Protein AF-A0A2I1HXG8-F1 (afdb_monomer_lite)

pLDDT: mean 76.72, std 15.25, range [38.34, 95.94]

Secondary structure (DSSP, 8-state):
---GGGG----S---B-TTT-PBPSSSS--TTTHHHHHHHS---S-HHHHHHHHHHHHHHHHHHHH-SS----------GGG--S------

Organism: NCBI:txid588596

Foldseek 3Di:
DDDPVVPPPPDPPPQADPPPRHGDPPDNDDLPPNLVCLLVVDDPVDPVVSVVVSVVQVVQSVVCVPDPDPDPDGDGDDDPVPDPPDDDDDD

Structure (mmCIF, N/CA/C/O backbone):
data_AF-A0A2I1HXG8-F1
#
_entry.id   AF-A0A2I1HXG8-F1
#
loop_
_atom_site.group_PDB
_atom_site.id
_atom_site.type_symbol
_atom_site.label_atom_id
_atom_site.label_alt_id
_atom_site.label_comp_id
_atom_site.label_asym_id
_atom_site.label_entity_id
_atom_site.label_seq_id
_atom_site.pdbx_PDB_ins_code
_atom_site.Cartn_x
_atom_site.Cartn_y
_atom_site.Cartn_z
_atom_site.occupancy
_atom_site.B_iso_or_equiv
_atom_site.auth_seq_id
_atom_site.auth_comp_id
_atom_site.auth_asym_id
_atom_site.auth_atom_id
_atom_site.pdbx_PDB_model_num
ATOM 1 N N . MET A 1 1 ? -23.258 -23.118 -8.031 1.00 40.84 1 MET A N 1
ATOM 2 C CA . MET A 1 1 ? -23.320 -21.675 -8.335 1.00 40.84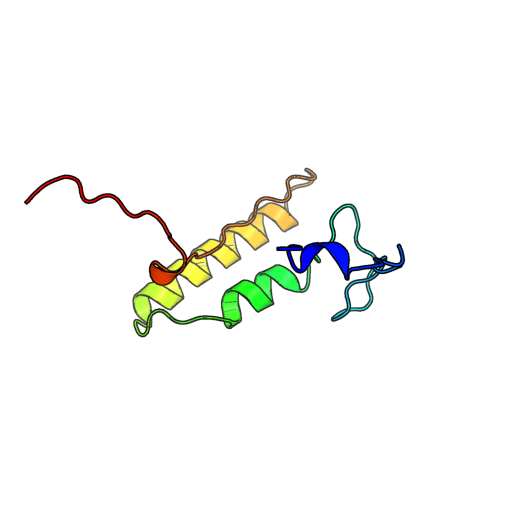 1 MET A CA 1
ATOM 3 C C . MET A 1 1 ? -21.946 -21.306 -8.855 1.00 40.84 1 MET A C 1
ATOM 5 O O . MET A 1 1 ? -20.999 -21.294 -8.084 1.00 40.84 1 MET A O 1
ATOM 9 N N . GLU A 1 2 ? -21.812 -21.215 -10.176 1.00 38.34 2 GLU A N 1
ATOM 10 C CA . GLU A 1 2 ? -20.520 -21.020 -10.832 1.00 38.34 2 GLU A CA 1
ATOM 11 C C . GLU A 1 2 ? -19.939 -19.675 -10.402 1.00 38.34 2 GLU A C 1
ATOM 13 O O . GLU A 1 2 ? -20.518 -18.613 -10.642 1.00 38.34 2 GLU A O 1
ATOM 18 N N . THR A 1 3 ? -18.818 -19.730 -9.690 1.00 43.09 3 THR A N 1
ATOM 19 C CA . THR A 1 3 ? -18.034 -18.556 -9.339 1.00 43.09 3 THR A CA 1
ATOM 20 C C . THR A 1 3 ? -17.671 -17.832 -10.631 1.00 43.09 3 THR A C 1
ATOM 22 O O . THR A 1 3 ? -17.241 -18.448 -11.605 1.00 43.09 3 THR A O 1
ATOM 25 N N . LYS A 1 4 ? -17.815 -16.499 -10.638 1.00 50.41 4 LYS A N 1
ATOM 26 C CA . LYS A 1 4 ? -17.456 -15.580 -11.743 1.00 50.41 4 LYS A CA 1
ATOM 27 C C . LYS A 1 4 ? -16.032 -15.772 -12.307 1.00 50.41 4 LYS A C 1
ATOM 29 O O . LYS A 1 4 ? -15.694 -15.159 -13.314 1.00 50.41 4 LYS A O 1
ATOM 34 N N . LEU A 1 5 ? -15.234 -16.639 -11.688 1.00 48.38 5 LEU A N 1
ATOM 35 C CA . LEU A 1 5 ? -13.945 -17.133 -12.144 1.00 48.38 5 LEU A CA 1
ATOM 36 C C . LEU A 1 5 ? -14.018 -17.860 -13.505 1.00 48.38 5 LEU A C 1
ATOM 38 O O . LEU A 1 5 ? -13.059 -17.796 -14.265 1.00 48.38 5 LEU A O 1
ATOM 42 N N . SER A 1 6 ? -15.153 -18.473 -13.875 1.00 44.31 6 SER A N 1
ATOM 43 C CA . SER A 1 6 ? -15.292 -19.231 -15.137 1.00 44.31 6 SER A CA 1
ATOM 44 C C . SER A 1 6 ? -15.471 -18.380 -16.407 1.00 44.31 6 SER A C 1
ATOM 46 O O . SER A 1 6 ? -15.498 -18.927 -17.509 1.00 44.31 6 SER A O 1
ATOM 48 N N . LYS A 1 7 ? -15.575 -17.045 -16.302 1.00 46.44 7 LYS A N 1
ATOM 49 C CA . LYS A 1 7 ? -15.767 -16.156 -17.471 1.00 46.44 7 LYS A CA 1
ATOM 50 C C . LYS A 1 7 ? -14.507 -15.475 -17.986 1.00 46.44 7 LYS A C 1
ATOM 52 O O . LYS A 1 7 ? -14.555 -14.839 -19.037 1.00 46.44 7 LYS A O 1
ATOM 57 N N . LEU A 1 8 ? -13.377 -15.626 -17.310 1.00 46.31 8 LEU A N 1
ATOM 58 C CA . LEU A 1 8 ? -12.119 -15.125 -17.834 1.00 46.31 8 LEU A CA 1
ATOM 59 C C . LEU A 1 8 ? -11.521 -16.189 -18.760 1.00 46.31 8 LEU A C 1
ATOM 61 O O . LEU A 1 8 ? -10.670 -16.983 -18.378 1.00 46.31 8 LEU A O 1
ATOM 65 N N . LYS A 1 9 ? -11.973 -16.190 -20.019 1.00 43.97 9 LYS A N 1
ATOM 66 C CA . LYS A 1 9 ? -11.145 -16.650 -21.140 1.00 43.97 9 LYS A CA 1
ATOM 67 C C . LYS A 1 9 ? -9.962 -15.679 -21.229 1.00 43.97 9 LYS A C 1
ATOM 69 O O . LYS A 1 9 ? -10.010 -14.726 -22.001 1.00 43.97 9 LYS A O 1
ATOM 74 N N . ILE A 1 10 ? -8.969 -15.843 -20.354 1.00 49.50 10 ILE A N 1
ATOM 75 C CA . ILE A 1 10 ? -7.773 -14.999 -20.320 1.00 49.50 10 ILE A CA 1
ATOM 76 C C . ILE A 1 10 ? -6.972 -15.355 -21.565 1.00 49.50 10 ILE A C 1
ATOM 78 O O . ILE A 1 10 ? -6.277 -16.361 -21.611 1.00 49.50 10 ILE A O 1
ATOM 82 N N . SER A 1 11 ? -7.123 -14.555 -22.614 1.00 46.00 11 SER A N 1
ATOM 83 C CA . SER A 1 11 ? -6.141 -14.519 -23.686 1.00 46.00 11 SER A CA 1
ATOM 84 C C . SER A 1 11 ? -4.801 -14.093 -23.078 1.00 46.00 11 SER A C 1
ATOM 86 O O . SER A 1 11 ? -4.713 -12.996 -22.523 1.00 46.00 11 SER A O 1
ATOM 88 N N . ASP A 1 12 ? -3.791 -14.953 -23.189 1.00 53.50 12 ASP A N 1
ATOM 89 C CA . ASP A 1 12 ? -2.399 -14.827 -22.719 1.00 53.50 12 ASP A CA 1
ATOM 90 C C . ASP A 1 12 ? -1.609 -13.634 -23.316 1.00 53.50 12 ASP A C 1
ATOM 92 O O . ASP A 1 12 ? -0.508 -13.793 -23.841 1.00 53.50 12 ASP A O 1
ATOM 96 N N . ASN A 1 13 ? -2.142 -12.408 -23.281 1.00 56.09 13 ASN A N 1
ATOM 97 C CA . ASN A 1 13 ? -1.539 -11.263 -23.977 1.00 56.09 13 ASN A CA 1
ATOM 98 C C . ASN A 1 13 ? -1.370 -9.980 -23.156 1.00 56.09 13 ASN A C 1
ATOM 100 O O . ASN A 1 13 ? -0.950 -8.968 -23.718 1.00 56.09 13 ASN A O 1
ATOM 104 N N . HIS A 1 14 ? -1.560 -9.991 -21.836 1.00 63.34 14 HIS A N 1
ATOM 105 C CA . HIS A 1 14 ? -1.122 -8.858 -21.008 1.00 63.34 14 HIS A CA 1
ATOM 106 C C . HIS A 1 14 ? 0.389 -8.931 -20.754 1.00 63.34 14 HIS A C 1
ATOM 108 O O . HIS A 1 14 ? 0.837 -9.036 -19.621 1.00 63.34 14 HIS A O 1
ATOM 114 N N . LYS A 1 15 ? 1.184 -8.907 -21.834 1.00 74.00 15 LYS A N 1
ATOM 115 C CA . LYS A 1 15 ? 2.652 -8.830 -21.780 1.00 74.00 15 LYS A CA 1
ATOM 116 C C . LYS A 1 15 ? 3.129 -7.451 -21.347 1.00 74.00 15 LYS A C 1
ATOM 118 O O . LYS A 1 15 ? 4.227 -7.352 -20.821 1.00 74.00 15 LYS A O 1
ATOM 123 N N . ASN A 1 16 ? 2.299 -6.423 -21.533 1.00 84.50 16 ASN A N 1
ATOM 124 C CA . ASN A 1 16 ? 2.617 -5.039 -21.215 1.00 84.50 16 ASN A CA 1
ATOM 125 C C . ASN A 1 16 ? 1.656 -4.472 -20.168 1.00 84.50 16 ASN A C 1
ATOM 127 O O . ASN A 1 16 ? 0.460 -4.774 -20.173 1.00 84.50 16 ASN A O 1
ATOM 131 N N . CYS A 1 17 ? 2.175 -3.589 -19.320 1.00 85.38 17 CYS A N 1
ATOM 132 C CA . CYS A 1 17 ? 1.377 -2.775 -18.415 1.00 85.38 17 CYS A CA 1
ATOM 133 C C . CYS A 1 17 ? 0.424 -1.875 -19.211 1.00 85.38 17 CYS A C 1
ATOM 135 O O . CYS A 1 17 ? 0.858 -1.143 -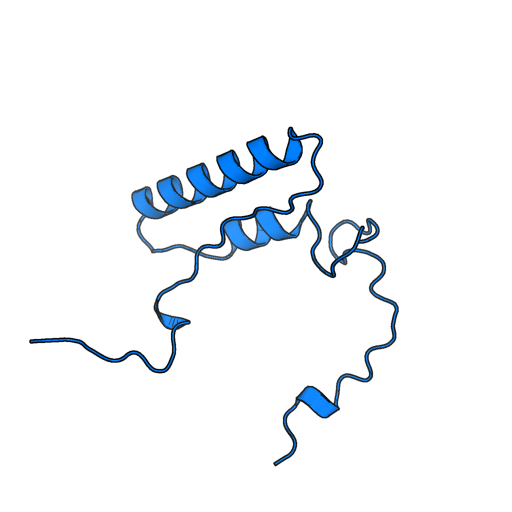20.097 1.00 85.38 17 CYS A O 1
ATOM 137 N N . SER A 1 18 ? -0.862 -1.857 -18.858 1.00 85.88 18 SER A N 1
ATOM 138 C CA . SER A 1 18 ? -1.861 -1.008 -19.523 1.00 85.88 18 SER A CA 1
ATOM 139 C C . SER A 1 18 ? -1.627 0.495 -19.340 1.00 85.88 18 SER A C 1
ATOM 141 O O . SER A 1 18 ? -2.195 1.284 -20.086 1.00 85.88 18 SER A O 1
ATOM 143 N N . TYR A 1 19 ? -0.816 0.895 -18.356 1.00 84.69 19 TYR A N 1
ATOM 144 C CA . TYR A 1 19 ? -0.583 2.300 -18.012 1.00 84.69 19 TYR A CA 1
ATOM 145 C C . TYR A 1 19 ? 0.659 2.881 -18.690 1.00 84.69 19 TYR A C 1
ATOM 147 O O . TYR A 1 19 ? 0.587 3.965 -19.259 1.00 84.69 19 TYR A O 1
ATOM 155 N N . CYS A 1 20 ? 1.791 2.171 -18.663 1.00 88.62 20 CYS A N 1
ATOM 156 C CA . CYS A 1 20 ? 3.042 2.649 -19.269 1.00 88.62 20 CYS A CA 1
ATOM 157 C C . CYS A 1 20 ? 3.444 1.902 -20.546 1.00 88.62 20 CYS A C 1
ATOM 159 O O . CYS A 1 20 ? 4.460 2.240 -21.151 1.00 88.62 20 CYS A O 1
ATOM 161 N N . ASN A 1 21 ? 2.686 0.875 -20.945 1.00 86.19 21 ASN A N 1
ATOM 162 C CA . ASN A 1 21 ? 2.949 0.017 -22.103 1.00 86.19 21 ASN A CA 1
ATOM 163 C C . ASN A 1 21 ? 4.327 -0.681 -22.094 1.00 86.19 21 ASN A C 1
ATOM 165 O O . ASN A 1 21 ? 4.767 -1.206 -23.116 1.00 86.19 21 ASN A O 1
ATOM 169 N N . LYS A 1 22 ? 5.014 -0.714 -20.945 1.00 85.00 22 LYS A N 1
ATOM 170 C CA . LYS A 1 22 ? 6.263 -1.466 -20.761 1.00 85.00 22 LYS A CA 1
ATOM 171 C C . LYS A 1 22 ? 5.962 -2.939 -20.491 1.00 85.00 22 LYS A C 1
ATOM 173 O O . LYS A 1 22 ? 4.958 -3.223 -19.829 1.00 85.00 22 LYS A O 1
ATOM 178 N N . PRO A 1 23 ? 6.812 -3.866 -20.967 1.00 79.81 23 PRO A N 1
ATOM 179 C CA . PRO A 1 23 ? 6.621 -5.278 -20.706 1.00 79.81 23 PRO A CA 1
ATOM 180 C C . PRO A 1 23 ? 6.721 -5.566 -19.208 1.00 79.81 23 PRO A C 1
ATOM 182 O O . PRO A 1 23 ? 7.562 -4.999 -18.506 1.00 79.81 23 PRO A O 1
ATOM 185 N N . PHE A 1 24 ? 5.869 -6.456 -18.716 1.00 77.69 24 PHE A N 1
ATOM 186 C CA . PHE A 1 24 ? 6.052 -7.043 -17.400 1.00 77.69 24 PHE A CA 1
ATOM 187 C C . PHE A 1 24 ? 7.309 -7.907 -17.419 1.00 77.69 24 PHE A C 1
ATOM 189 O O . PHE A 1 24 ? 7.520 -8.681 -18.351 1.00 77.69 24 PHE A O 1
ATOM 196 N N . THR A 1 25 ? 8.155 -7.772 -16.401 1.00 66.62 25 THR A N 1
ATOM 197 C CA . THR A 1 25 ? 9.379 -8.568 -16.317 1.00 66.62 25 THR A CA 1
ATOM 198 C C . THR A 1 25 ? 9.078 -10.012 -15.936 1.00 66.62 25 THR A C 1
ATOM 200 O O . THR A 1 25 ? 9.630 -10.902 -16.568 1.00 66.62 25 THR A O 1
ATOM 203 N N . GLU A 1 26 ? 8.187 -10.260 -14.964 1.00 64.69 26 GLU A N 1
ATOM 204 C CA . GLU A 1 26 ? 7.881 -11.629 -14.488 1.00 64.69 26 GLU A CA 1
ATOM 205 C C . GLU A 1 26 ? 6.467 -11.805 -13.878 1.00 64.69 26 GLU A C 1
ATOM 207 O O . GLU A 1 26 ? 5.922 -12.906 -13.892 1.00 64.69 26 GLU A O 1
ATOM 212 N N . LYS A 1 27 ? 5.836 -10.737 -13.364 1.00 65.12 27 LYS A N 1
ATOM 213 C CA . LYS A 1 27 ? 4.492 -10.742 -12.742 1.00 65.12 27 LYS A CA 1
ATOM 214 C C . LYS A 1 27 ? 3.570 -9.765 -13.473 1.00 65.12 27 LYS A C 1
ATOM 216 O O . LYS A 1 27 ? 4.067 -8.781 -14.003 1.00 65.12 27 LYS A O 1
ATOM 221 N N . LEU A 1 28 ? 2.243 -9.933 -13.389 1.00 72.56 28 LEU A N 1
ATOM 222 C CA . LEU A 1 28 ? 1.234 -8.935 -13.826 1.00 72.56 28 LEU A CA 1
ATOM 223 C C . LEU A 1 28 ? 1.288 -7.601 -13.032 1.00 72.56 28 LEU A C 1
ATOM 225 O O . LEU A 1 28 ? 0.325 -6.841 -13.028 1.00 72.56 28 LEU A O 1
ATOM 229 N N . TRP A 1 29 ? 2.402 -7.330 -12.346 1.00 77.12 29 TRP A N 1
ATOM 230 C CA . TRP A 1 29 ? 2.658 -6.167 -11.512 1.00 77.12 29 TRP A CA 1
ATOM 231 C C . TRP A 1 29 ? 3.726 -5.283 -12.161 1.00 77.12 29 TRP A C 1
ATOM 233 O O . TRP A 1 29 ? 4.862 -5.702 -12.403 1.00 77.12 29 TRP A O 1
ATOM 243 N N . CYS A 1 30 ? 3.359 -4.048 -12.476 1.00 81.00 30 CYS A N 1
ATOM 244 C CA . CYS A 1 30 ? 4.226 -3.062 -13.087 1.00 81.00 30 CYS A CA 1
ATOM 245 C C . CYS A 1 30 ? 4.946 -2.271 -11.998 1.00 81.00 30 CYS A C 1
ATOM 247 O O . CYS A 1 30 ? 4.364 -1.373 -11.388 1.00 81.00 30 CYS A O 1
ATOM 249 N N . LYS A 1 31 ? 6.246 -2.538 -11.837 1.00 75.50 31 LYS A N 1
ATOM 250 C CA . LYS A 1 31 ? 7.120 -1.886 -10.841 1.00 75.50 31 LYS A CA 1
ATOM 251 C C . LYS A 1 31 ? 7.127 -0.356 -10.920 1.00 75.50 31 LYS A C 1
ATOM 253 O O . LYS A 1 31 ? 7.483 0.317 -9.958 1.00 75.50 31 LYS A O 1
ATOM 258 N N . GLU A 1 32 ? 6.786 0.197 -12.080 1.00 78.94 32 GLU A N 1
ATOM 259 C CA . GLU A 1 32 ? 6.735 1.641 -12.293 1.00 78.94 32 GLU A CA 1
ATOM 260 C C . GLU A 1 32 ? 5.359 2.254 -12.061 1.00 78.94 32 GLU A C 1
ATOM 262 O O . GLU A 1 32 ? 5.305 3.436 -11.759 1.00 78.94 32 GLU A O 1
ATOM 267 N N . CYS A 1 33 ? 4.263 1.511 -12.218 1.00 84.25 33 CYS A N 1
ATOM 268 C CA . CYS A 1 33 ? 2.914 2.085 -12.180 1.00 84.25 33 CYS A CA 1
ATOM 269 C C . CYS A 1 33 ? 2.137 1.680 -10.933 1.00 84.25 33 CYS A C 1
ATOM 271 O O . CYS A 1 33 ? 1.467 2.514 -10.330 1.00 84.25 33 CYS A O 1
ATOM 273 N N . ASP A 1 34 ? 2.216 0.412 -10.539 1.00 82.56 34 ASP A N 1
ATOM 274 C CA . ASP A 1 34 ? 1.370 -0.121 -9.476 1.00 82.56 34 ASP A CA 1
ATOM 275 C C . ASP A 1 34 ? 1.699 0.446 -8.088 1.00 82.56 34 ASP A C 1
ATOM 277 O O . ASP A 1 34 ? 0.746 0.799 -7.395 1.00 82.56 34 ASP A O 1
ATOM 281 N N . PRO A 1 35 ? 2.974 0.659 -7.688 1.00 80.94 35 PRO A N 1
ATOM 282 C CA . PRO A 1 35 ? 3.285 1.325 -6.421 1.00 80.94 35 PRO A CA 1
ATOM 283 C C . PRO A 1 35 ? 2.576 2.672 -6.251 1.00 80.94 35 PRO A C 1
ATOM 285 O O . PRO A 1 35 ? 1.919 2.903 -5.240 1.00 80.94 35 PRO A O 1
ATOM 288 N N . TYR A 1 36 ? 2.664 3.551 -7.255 1.00 82.00 36 TYR A N 1
ATOM 289 C CA . TYR A 1 36 ? 2.069 4.889 -7.182 1.00 82.00 36 TYR A CA 1
ATOM 290 C C . TYR A 1 36 ? 0.546 4.829 -7.133 1.00 82.00 36 TYR A C 1
ATOM 292 O O . TYR A 1 36 ? -0.074 5.525 -6.338 1.00 82.00 36 TYR A O 1
ATOM 300 N N . ARG A 1 37 ? -0.066 3.931 -7.910 1.00 84.19 37 ARG A N 1
ATOM 301 C CA . ARG A 1 37 ? -1.523 3.752 -7.901 1.00 84.19 37 ARG A CA 1
ATOM 302 C C . ARG A 1 37 ? -2.042 3.223 -6.568 1.00 84.19 37 ARG A C 1
ATOM 304 O O . ARG A 1 37 ? -3.110 3.639 -6.131 1.00 84.19 37 ARG A O 1
ATOM 311 N N . ILE A 1 38 ? -1.295 2.323 -5.930 1.00 83.62 38 ILE A N 1
ATOM 312 C CA . ILE A 1 38 ? -1.625 1.826 -4.591 1.00 83.62 38 ILE A CA 1
ATOM 313 C C . ILE A 1 38 ? -1.473 2.950 -3.558 1.00 83.62 38 ILE A C 1
ATOM 315 O O . ILE A 1 38 ? -2.300 3.047 -2.662 1.00 83.62 38 ILE A O 1
ATOM 319 N N . MET A 1 39 ? -0.473 3.828 -3.686 1.00 83.25 39 MET A N 1
ATOM 320 C CA . MET A 1 39 ? -0.272 4.963 -2.771 1.00 83.25 39 MET A CA 1
ATOM 321 C C . MET A 1 39 ? -1.315 6.079 -2.930 1.00 83.25 39 MET A C 1
ATOM 323 O O . MET A 1 39 ? -1.690 6.709 -1.944 1.00 83.25 39 MET A O 1
ATOM 327 N N . GLU A 1 40 ? -1.775 6.355 -4.149 1.00 81.81 40 GLU A N 1
ATOM 328 C CA . GLU A 1 40 ? -2.714 7.452 -4.432 1.00 81.81 40 GLU A CA 1
ATOM 329 C C . GLU A 1 40 ? -4.192 7.047 -4.309 1.00 81.81 40 GLU A C 1
ATOM 331 O O . GLU A 1 40 ? -5.064 7.911 -4.271 1.00 81.81 40 GLU A O 1
ATOM 336 N N . GLY A 1 41 ? -4.492 5.748 -4.234 1.00 81.38 41 GLY A N 1
ATOM 337 C CA . GLY A 1 41 ? -5.860 5.224 -4.276 1.00 81.38 41 GLY A CA 1
ATOM 338 C C . GLY A 1 41 ? -6.648 5.260 -2.962 1.00 81.38 41 GLY A C 1
ATOM 339 O O . GLY A 1 41 ? -7.795 4.815 -2.958 1.00 81.38 41 GLY A O 1
ATOM 340 N N . TRP A 1 42 ? -6.068 5.734 -1.855 1.00 88.00 42 TRP A N 1
ATOM 341 C CA . TRP A 1 42 ? -6.711 5.720 -0.536 1.00 88.00 42 TRP A CA 1
ATOM 342 C C . TRP A 1 42 ? -6.283 6.901 0.352 1.00 88.00 42 TRP A C 1
ATOM 344 O O . TRP A 1 42 ? -5.250 7.541 0.139 1.00 88.00 42 TRP A O 1
ATOM 354 N N . THR A 1 43 ? -7.100 7.165 1.371 1.00 87.31 43 THR A N 1
ATOM 355 C CA . THR A 1 43 ? -6.817 8.053 2.508 1.00 87.31 43 THR A CA 1
ATOM 356 C C . THR A 1 43 ? -7.446 7.448 3.762 1.00 87.31 43 THR A C 1
ATOM 358 O O . THR A 1 43 ? -8.489 6.799 3.673 1.00 87.31 43 THR A O 1
ATOM 361 N N . SER A 1 44 ? -6.807 7.622 4.915 1.00 88.06 44 SER A N 1
ATOM 362 C CA . SER A 1 44 ? -7.362 7.276 6.230 1.00 88.06 44 SER A CA 1
ATOM 363 C C . SER A 1 44 ? -8.213 8.399 6.836 1.00 88.06 44 SER A C 1
ATOM 365 O O . SER A 1 44 ? -8.620 8.292 7.989 1.00 88.06 44 SER A O 1
ATOM 367 N N . GLU A 1 45 ? -8.426 9.497 6.098 1.00 90.50 45 GLU A N 1
ATOM 368 C CA . GLU A 1 45 ? -8.984 10.772 6.584 1.00 90.50 45 GLU A CA 1
ATOM 369 C C . GLU A 1 45 ? -8.118 11.472 7.651 1.00 90.50 45 GLU A C 1
ATOM 371 O O . GLU A 1 45 ? -8.455 12.556 8.126 1.00 90.50 45 GLU A O 1
ATOM 376 N N . ASN A 1 46 ? -6.953 10.906 7.980 1.00 93.62 46 ASN A N 1
ATOM 377 C CA . ASN A 1 46 ? -5.947 11.504 8.842 1.00 93.62 46 ASN A CA 1
ATOM 378 C C . ASN A 1 46 ? -4.677 11.790 8.031 1.00 93.62 46 ASN A C 1
ATOM 380 O O . ASN A 1 46 ? -3.932 10.883 7.659 1.00 93.62 46 ASN A O 1
ATOM 384 N N . SER A 1 47 ? -4.410 13.073 7.782 1.00 94.38 47 SER A N 1
ATOM 385 C CA . SER A 1 47 ? -3.285 13.509 6.949 1.00 94.38 47 SER A CA 1
ATOM 386 C C . SER A 1 47 ? -1.916 13.117 7.503 1.00 94.38 47 SER A C 1
ATOM 388 O O . SER A 1 47 ? -0.996 12.875 6.722 1.00 94.38 47 SER A O 1
ATOM 390 N N . ASP A 1 48 ? -1.767 13.049 8.827 1.00 95.94 48 ASP A N 1
ATOM 391 C CA . ASP A 1 48 ? -0.495 12.701 9.462 1.00 95.94 48 ASP A CA 1
ATOM 392 C C . ASP A 1 48 ? -0.208 11.202 9.321 1.00 95.94 48 ASP A C 1
ATOM 394 O O . ASP A 1 48 ? 0.914 10.813 8.988 1.00 95.94 48 ASP A O 1
ATOM 398 N N . ILE A 1 49 ? -1.236 10.364 9.493 1.00 92.44 49 ILE A N 1
ATOM 399 C CA . ILE A 1 49 ? -1.154 8.913 9.270 1.00 92.44 49 ILE A CA 1
ATOM 400 C C . ILE A 1 49 ? -0.896 8.619 7.789 1.00 92.44 49 ILE A C 1
ATOM 402 O O . ILE A 1 49 ? 0.006 7.846 7.462 1.00 92.44 49 ILE A O 1
ATOM 406 N N . ASP A 1 50 ? -1.629 9.277 6.889 1.00 91.81 50 ASP A N 1
ATOM 407 C CA . ASP A 1 50 ? -1.449 9.128 5.444 1.00 91.81 50 ASP A CA 1
ATOM 408 C C . ASP A 1 50 ? -0.023 9.469 5.019 1.00 91.81 50 ASP A C 1
ATOM 410 O O . ASP A 1 50 ? 0.583 8.738 4.233 1.00 91.81 50 ASP A O 1
ATOM 414 N N . LYS A 1 51 ? 0.525 10.572 5.543 1.00 93.62 51 LYS A N 1
ATOM 415 C CA . LYS A 1 51 ? 1.901 10.982 5.269 1.00 93.62 51 LYS A CA 1
ATOM 416 C C . LYS A 1 51 ? 2.893 9.937 5.771 1.00 93.62 51 LYS A C 1
ATOM 418 O O . LYS A 1 51 ? 3.741 9.505 5.000 1.00 93.62 51 LYS A O 1
ATOM 423 N N . PHE A 1 52 ? 2.757 9.494 7.020 1.00 93.12 52 PHE A N 1
ATOM 424 C CA . PHE A 1 52 ? 3.644 8.491 7.612 1.00 93.12 52 PHE A CA 1
ATOM 425 C C . PHE A 1 52 ? 3.684 7.191 6.796 1.00 93.12 52 PHE A C 1
ATOM 427 O O . PHE A 1 52 ? 4.760 6.681 6.486 1.00 93.12 52 PHE A O 1
ATOM 434 N N . ILE A 1 53 ? 2.519 6.672 6.403 1.00 91.56 53 ILE A N 1
ATOM 435 C CA . ILE A 1 53 ? 2.429 5.441 5.609 1.00 91.56 53 ILE A CA 1
ATOM 436 C C . ILE A 1 53 ? 3.048 5.648 4.221 1.00 91.56 53 ILE A C 1
ATOM 438 O O . ILE A 1 53 ? 3.840 4.815 3.775 1.00 91.56 53 ILE A O 1
ATOM 442 N N . LYS A 1 54 ? 2.722 6.755 3.539 1.00 89.75 54 LYS A N 1
ATOM 443 C CA . LYS A 1 54 ? 3.263 7.063 2.205 1.00 89.75 54 LYS A CA 1
ATOM 444 C C . LYS A 1 54 ? 4.782 7.217 2.236 1.00 89.75 54 LYS A C 1
ATOM 446 O O . LYS A 1 54 ? 5.444 6.646 1.375 1.00 89.75 54 LYS A O 1
ATOM 451 N N . ASP A 1 55 ? 5.333 7.908 3.233 1.00 91.38 55 ASP A N 1
ATOM 452 C CA . ASP A 1 55 ? 6.781 8.084 3.404 1.00 91.38 55 ASP A CA 1
ATOM 453 C C . ASP A 1 55 ? 7.492 6.718 3.524 1.00 91.38 55 ASP A C 1
AT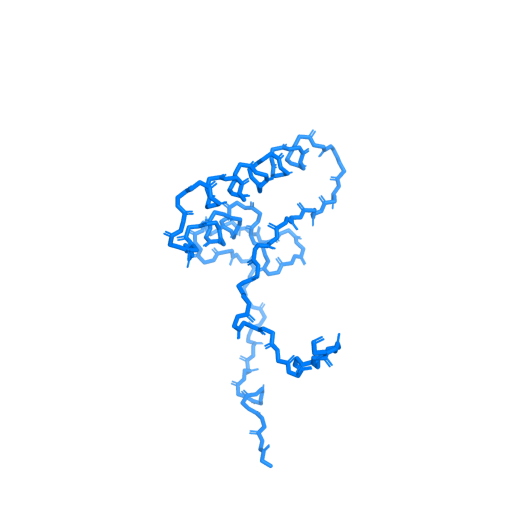OM 455 O O . ASP A 1 55 ? 8.461 6.457 2.810 1.00 91.38 55 ASP A O 1
ATOM 459 N N . ILE A 1 56 ? 6.951 5.783 4.317 1.00 90.06 56 ILE A N 1
ATOM 460 C CA . ILE A 1 56 ? 7.496 4.417 4.454 1.00 90.06 56 ILE A CA 1
ATOM 461 C C . ILE A 1 56 ? 7.430 3.627 3.137 1.00 90.06 56 ILE A C 1
ATOM 463 O O . ILE A 1 56 ? 8.376 2.910 2.777 1.00 90.06 56 ILE A O 1
ATOM 467 N N . MET A 1 57 ? 6.315 3.728 2.412 1.00 88.00 57 MET A N 1
ATOM 468 C CA . MET A 1 57 ? 6.155 3.073 1.110 1.00 88.00 57 MET A CA 1
ATOM 469 C C . MET A 1 57 ? 7.162 3.625 0.087 1.00 88.00 57 MET A C 1
ATOM 471 O O . MET A 1 57 ? 7.783 2.841 -0.640 1.00 88.00 57 MET A O 1
ATOM 475 N N . TYR A 1 58 ? 7.382 4.946 0.065 1.00 87.00 58 TYR A N 1
ATOM 476 C CA . TYR A 1 58 ? 8.374 5.597 -0.797 1.00 87.00 58 TYR A CA 1
ATOM 477 C C . TYR A 1 58 ? 9.800 5.176 -0.468 1.00 87.00 58 TYR A C 1
ATOM 479 O O . TYR A 1 58 ? 10.549 4.822 -1.383 1.00 87.00 58 TYR A O 1
ATOM 487 N N . ASP A 1 59 ? 10.168 5.158 0.810 1.00 87.50 59 ASP A N 1
ATOM 488 C CA . ASP A 1 59 ? 11.494 4.725 1.245 1.00 87.50 59 ASP A CA 1
ATOM 489 C C . ASP A 1 59 ? 11.758 3.283 0.810 1.00 87.50 59 ASP A C 1
ATOM 491 O O . ASP A 1 59 ? 12.783 2.987 0.193 1.00 87.50 59 ASP A O 1
ATOM 495 N N . THR A 1 60 ? 10.797 2.385 1.028 1.00 83.38 60 THR A N 1
ATOM 496 C CA . THR A 1 60 ? 10.910 0.976 0.619 1.00 83.38 60 THR A CA 1
ATOM 497 C C . THR A 1 60 ? 11.090 0.845 -0.895 1.00 83.38 60 THR A C 1
ATOM 499 O O . THR A 1 60 ? 11.964 0.110 -1.365 1.00 83.38 60 THR A O 1
ATOM 502 N N . MET A 1 61 ? 10.322 1.603 -1.681 1.00 80.19 61 MET A N 1
ATOM 503 C CA . MET A 1 61 ? 10.455 1.647 -3.139 1.00 80.19 61 MET A CA 1
ATOM 504 C C . MET A 1 61 ? 11.819 2.193 -3.581 1.00 80.19 61 MET A C 1
ATOM 506 O O . MET A 1 61 ? 12.418 1.686 -4.531 1.00 80.19 61 MET A O 1
ATOM 510 N N . TYR A 1 62 ? 12.328 3.222 -2.908 1.00 81.88 62 TYR A N 1
ATOM 511 C CA . TYR A 1 62 ? 13.646 3.779 -3.184 1.00 81.88 62 TYR A CA 1
ATOM 512 C C . TYR A 1 62 ? 14.746 2.752 -2.894 1.00 81.88 62 TYR A C 1
ATOM 514 O O . TYR A 1 62 ? 15.592 2.498 -3.755 1.00 81.88 62 TYR A O 1
ATOM 522 N N . TYR A 1 63 ? 14.728 2.099 -1.731 1.00 79.69 63 TYR A N 1
ATOM 523 C CA . TYR A 1 63 ? 15.732 1.092 -1.378 1.00 79.69 63 TYR A CA 1
ATOM 524 C C . TYR A 1 63 ? 15.713 -0.113 -2.322 1.00 79.69 63 TYR A C 1
ATOM 526 O O . TYR A 1 63 ? 16.776 -0.600 -2.710 1.00 79.69 63 TYR A O 1
ATOM 534 N N . THR A 1 64 ? 14.534 -0.585 -2.723 1.00 75.12 64 THR A N 1
ATOM 535 C CA . THR A 1 64 ? 14.397 -1.747 -3.618 1.00 75.12 64 THR A CA 1
ATOM 536 C C . THR A 1 64 ? 14.834 -1.436 -5.042 1.00 75.12 64 THR A C 1
ATOM 538 O O . THR A 1 64 ? 15.570 -2.228 -5.626 1.00 75.12 64 THR A O 1
ATOM 541 N N . LYS A 1 65 ? 14.516 -0.247 -5.573 1.00 71.69 65 LYS A N 1
ATOM 542 C CA . LYS A 1 65 ? 15.034 0.216 -6.875 1.00 71.69 65 LYS A CA 1
ATOM 543 C C . LYS A 1 65 ? 16.561 0.312 -6.921 1.00 71.69 65 LYS A C 1
ATOM 545 O O . LYS A 1 65 ? 17.149 0.093 -7.975 1.00 71.69 65 LYS A O 1
ATOM 550 N N . ASN A 1 66 ? 17.196 0.657 -5.801 1.00 72.12 66 ASN A N 1
ATOM 551 C CA . ASN A 1 66 ? 18.647 0.835 -5.717 1.00 72.12 66 ASN A CA 1
ATOM 552 C C . ASN A 1 66 ? 19.409 -0.448 -5.339 1.00 72.12 66 ASN A C 1
ATOM 554 O O . ASN A 1 66 ? 20.642 -0.470 -5.391 1.00 72.12 66 ASN A O 1
ATOM 558 N N . LYS A 1 67 ? 18.717 -1.536 -4.978 1.00 69.81 67 LYS A N 1
ATOM 559 C CA . LYS A 1 67 ? 19.346 -2.843 -4.757 1.00 69.81 67 LYS A CA 1
ATOM 560 C C . LYS A 1 67 ? 19.511 -3.576 -6.088 1.00 69.81 67 LYS A C 1
ATOM 562 O O . LYS A 1 67 ? 18.592 -3.703 -6.882 1.00 69.81 67 LYS A O 1
ATOM 567 N N . LYS A 1 68 ? 20.692 -4.163 -6.288 1.00 57.75 68 LYS A N 1
ATOM 568 C CA . LYS A 1 68 ? 21.022 -5.013 -7.450 1.00 57.75 68 LYS A CA 1
ATOM 569 C C . LYS A 1 68 ? 20.318 -6.385 -7.429 1.00 57.75 68 LYS A C 1
ATOM 571 O O . LYS A 1 68 ? 20.537 -7.197 -8.320 1.00 57.75 68 LYS A O 1
ATOM 576 N N . SER A 1 69 ? 19.542 -6.661 -6.379 1.00 58.00 69 SER A N 1
ATOM 577 C CA . SER A 1 69 ?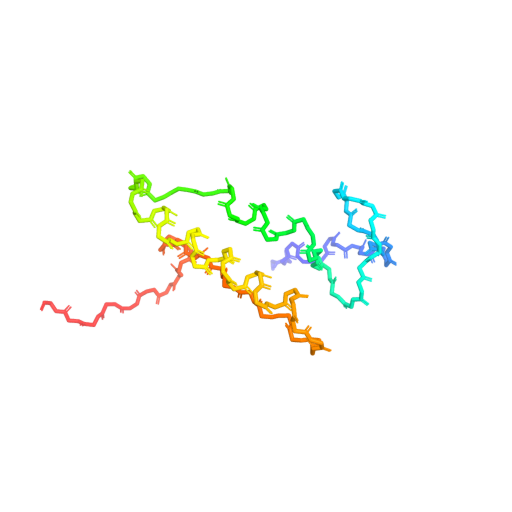 18.856 -7.930 -6.143 1.00 58.00 69 SER A CA 1
ATOM 578 C C . SER A 1 69 ? 17.399 -7.820 -6.585 1.00 58.00 69 SER A C 1
ATOM 580 O O . SER A 1 69 ? 16.743 -6.834 -6.265 1.00 58.00 69 SER A O 1
ATOM 582 N N . TYR A 1 70 ? 16.892 -8.841 -7.278 1.00 55.56 70 TYR A N 1
ATOM 583 C CA . TYR A 1 70 ? 15.533 -8.945 -7.838 1.00 55.56 70 TYR A CA 1
ATOM 584 C C . TYR A 1 70 ? 14.432 -9.122 -6.780 1.00 55.56 70 TYR A C 1
ATOM 586 O O . TYR A 1 70 ? 13.429 -9.793 -7.016 1.00 55.56 70 TYR A O 1
ATOM 594 N N . VAL A 1 71 ? 14.622 -8.574 -5.585 1.00 57.06 71 VAL A N 1
ATOM 595 C CA . VAL A 1 71 ? 13.629 -8.706 -4.531 1.00 57.06 71 VAL A CA 1
ATOM 596 C C . VAL A 1 71 ? 12.591 -7.609 -4.721 1.00 57.06 71 VAL A C 1
ATOM 598 O O . VAL A 1 71 ? 12.822 -6.446 -4.398 1.00 57.06 71 VAL A O 1
ATOM 601 N N . ASP A 1 72 ? 11.450 -8.006 -5.281 1.00 65.56 72 ASP A N 1
ATOM 602 C CA . ASP A 1 72 ? 10.244 -7.184 -5.394 1.00 65.56 72 ASP A CA 1
ATOM 603 C C . ASP A 1 72 ? 9.559 -7.067 -4.028 1.00 65.56 72 ASP A C 1
ATOM 605 O O . ASP A 1 72 ? 8.489 -7.626 -3.791 1.00 65.56 72 ASP A O 1
ATOM 609 N N . GLU A 1 73 ? 10.232 -6.382 -3.108 1.00 73.12 73 GLU A N 1
ATOM 610 C CA . GLU A 1 73 ? 9.700 -5.989 -1.807 1.00 73.12 73 GLU A CA 1
ATOM 611 C C . GLU A 1 73 ? 8.861 -4.713 -1.977 1.00 73.12 73 GLU A C 1
ATOM 613 O O . GLU A 1 73 ? 9.335 -3.683 -2.454 1.00 73.12 73 GLU A O 1
ATOM 618 N N . PHE A 1 74 ? 7.589 -4.772 -1.595 1.00 77.00 74 PHE A N 1
ATOM 619 C CA . PHE A 1 74 ? 6.700 -3.615 -1.559 1.00 77.00 74 PHE A CA 1
ATOM 620 C C . PHE A 1 74 ? 5.818 -3.710 -0.317 1.00 77.00 74 PHE A C 1
ATOM 622 O O . PHE A 1 74 ? 5.350 -4.794 0.031 1.00 77.00 74 PHE A O 1
ATOM 629 N N . LEU A 1 75 ? 5.605 -2.577 0.349 1.00 83.31 75 LEU A N 1
ATOM 630 C CA . LEU A 1 75 ? 4.671 -2.463 1.463 1.00 83.31 75 LEU A CA 1
ATOM 631 C C . LEU A 1 75 ? 3.341 -1.936 0.930 1.00 83.31 75 LEU A C 1
ATOM 633 O O . LEU A 1 75 ? 3.306 -0.874 0.318 1.00 83.31 75 LEU A O 1
ATOM 637 N N . GLU A 1 76 ? 2.257 -2.673 1.167 1.00 83.88 76 GLU A N 1
ATOM 638 C CA . GLU A 1 76 ? 0.892 -2.259 0.837 1.00 83.88 76 GLU A CA 1
ATOM 639 C C . GLU A 1 76 ? 0.152 -1.847 2.114 1.00 83.88 76 GLU A C 1
ATOM 641 O O . GLU A 1 76 ? 0.165 -2.570 3.111 1.00 83.88 76 GLU A O 1
ATOM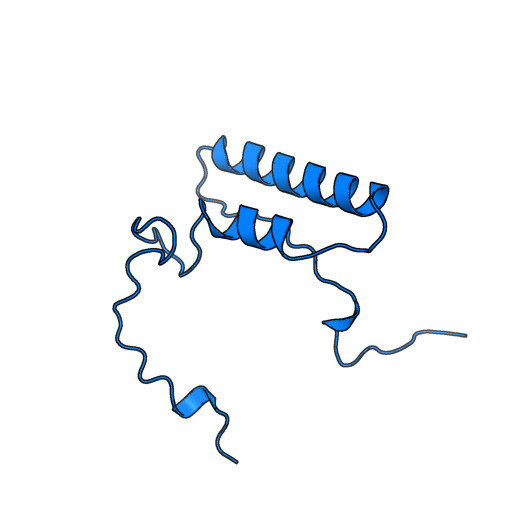 646 N N . TRP A 1 77 ? -0.535 -0.704 2.061 1.00 85.56 77 TRP A N 1
ATOM 647 C CA . TRP A 1 77 ? -1.541 -0.357 3.058 1.00 85.56 77 TRP A CA 1
ATOM 648 C C . TRP A 1 77 ? -2.846 -1.104 2.781 1.00 85.56 77 TRP A C 1
ATOM 650 O O . TRP A 1 77 ? -3.406 -1.019 1.685 1.00 85.56 77 TRP A O 1
ATOM 660 N N . VAL A 1 78 ? -3.356 -1.800 3.796 1.00 86.25 78 VAL A N 1
ATOM 661 C CA . VAL A 1 78 ? -4.626 -2.524 3.729 1.00 86.25 78 VAL A CA 1
ATOM 662 C C . VAL A 1 78 ? -5.590 -1.886 4.729 1.00 86.25 78 VAL A C 1
ATOM 664 O O . VAL A 1 78 ? -5.362 -2.011 5.934 1.00 86.25 78 VAL A O 1
ATOM 667 N N . PRO A 1 79 ? -6.649 -1.192 4.271 1.00 83.62 79 PRO A N 1
ATOM 668 C CA . PRO A 1 79 ? -7.644 -0.634 5.176 1.00 83.62 79 PRO A CA 1
ATOM 669 C C . PRO A 1 79 ? -8.394 -1.740 5.930 1.00 83.62 79 PRO A C 1
ATOM 671 O O . PRO A 1 79 ? -8.523 -2.873 5.459 1.00 83.62 79 PRO A O 1
ATOM 674 N N . PHE A 1 80 ? -8.861 -1.403 7.133 1.00 84.50 80 PHE A N 1
ATOM 675 C CA . PHE A 1 80 ? -9.422 -2.374 8.074 1.00 84.50 80 PHE A CA 1
ATOM 676 C C . PHE A 1 80 ? -10.677 -3.088 7.540 1.00 84.50 80 PHE A C 1
ATOM 678 O O . PHE A 1 80 ? -10.899 -4.266 7.801 1.00 84.50 80 PHE A O 1
ATOM 685 N N . ASP A 1 81 ? -11.475 -2.387 6.742 1.00 85.88 81 ASP A N 1
ATOM 686 C CA . ASP A 1 81 ? -12.699 -2.885 6.110 1.00 85.88 81 ASP A CA 1
ATOM 687 C C . ASP A 1 81 ? -12.467 -4.015 5.090 1.00 85.88 81 ASP A C 1
ATOM 689 O O . ASP A 1 81 ? -13.406 -4.731 4.739 1.00 85.88 81 ASP A O 1
ATOM 693 N N . ARG A 1 82 ? -11.226 -4.219 4.627 1.00 87.88 82 ARG A N 1
ATOM 694 C CA . ARG A 1 82 ? -10.860 -5.351 3.761 1.00 87.88 82 ARG A CA 1
ATOM 695 C C . ARG A 1 82 ? -10.700 -6.666 4.513 1.00 87.88 82 ARG A C 1
ATOM 697 O O . ARG A 1 82 ? -10.670 -7.712 3.863 1.00 87.88 82 ARG A O 1
ATOM 704 N N . PHE A 1 83 ? -10.552 -6.640 5.835 1.00 89.75 83 PHE A N 1
ATOM 705 C CA . PHE A 1 83 ? -10.433 -7.867 6.614 1.00 89.75 83 PHE A CA 1
ATOM 706 C C . PHE A 1 83 ? -11.817 -8.489 6.823 1.00 89.75 83 PHE A C 1
ATOM 708 O O . PHE A 1 83 ? -12.749 -7.840 7.293 1.00 89.75 83 PHE A O 1
ATOM 715 N N . THR A 1 84 ? -11.949 -9.767 6.474 1.00 92.44 84 THR A N 1
ATOM 716 C CA . THR A 1 84 ? -13.135 -10.581 6.769 1.00 92.44 84 THR A CA 1
ATOM 717 C C . THR A 1 84 ? -12.853 -11.507 7.947 1.00 92.44 84 THR A C 1
ATOM 719 O O . THR A 1 84 ? -11.701 -11.687 8.338 1.00 92.44 84 THR A O 1
ATOM 722 N N . ASP A 1 85 ? -13.908 -12.097 8.517 1.00 91.69 85 ASP A N 1
ATOM 723 C CA . ASP A 1 85 ? -13.792 -13.124 9.564 1.00 91.69 85 ASP A CA 1
ATOM 724 C C . ASP A 1 85 ? -13.027 -12.652 10.815 1.00 91.69 85 ASP A C 1
ATOM 726 O O . ASP A 1 85 ? -12.304 -13.409 11.467 1.00 91.69 85 ASP A O 1
ATOM 730 N N . ILE A 1 86 ? -13.196 -11.371 11.154 1.00 90.00 86 ILE A N 1
ATOM 731 C CA . ILE A 1 86 ? -12.569 -10.744 12.315 1.00 90.00 86 ILE A CA 1
ATOM 732 C C . ILE A 1 86 ? -13.141 -11.383 13.583 1.00 90.00 86 ILE A C 1
ATOM 734 O O . ILE A 1 86 ? -14.336 -11.284 13.863 1.00 90.00 86 ILE A O 1
ATOM 738 N N . LYS A 1 87 ? -12.275 -12.044 14.355 1.00 90.75 87 LYS A N 1
ATOM 739 C CA . LYS A 1 87 ? -12.613 -12.614 15.659 1.00 90.75 87 LYS A CA 1
ATOM 740 C C . LYS A 1 87 ? -12.0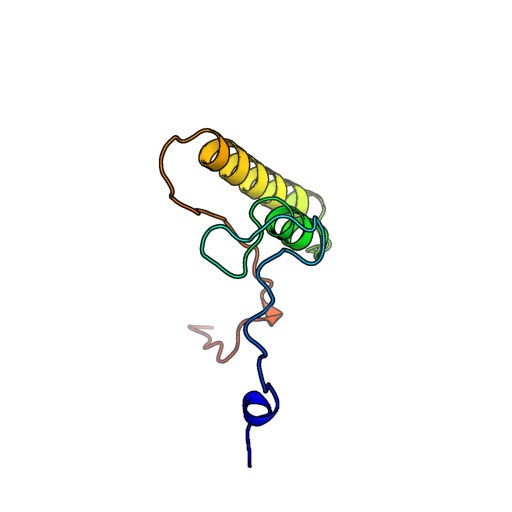94 -11.703 16.762 1.00 90.75 87 LYS A C 1
ATOM 742 O O . LYS A 1 87 ? -10.885 -11.550 16.921 1.00 90.75 87 LYS A O 1
ATOM 747 N N . GLU A 1 88 ? -13.011 -11.144 17.536 1.00 89.25 88 GLU A N 1
ATOM 748 C CA . GLU A 1 88 ? -12.681 -10.375 18.731 1.00 89.25 88 GLU A CA 1
ATOM 749 C C . GLU A 1 88 ? -12.063 -11.279 19.809 1.00 89.25 88 GLU A C 1
ATOM 751 O O . GLU A 1 88 ? -12.469 -12.432 19.998 1.00 89.25 88 GLU A O 1
ATOM 756 N N . ILE A 1 89 ? -11.036 -10.767 20.485 1.00 89.50 89 ILE A N 1
ATOM 757 C CA . ILE A 1 89 ? -10.317 -11.461 21.554 1.00 89.50 89 ILE A CA 1
ATOM 758 C C . ILE A 1 89 ? -10.330 -10.608 22.828 1.00 89.50 89 ILE A C 1
ATOM 760 O O . ILE A 1 89 ? -9.331 -9.988 23.172 1.00 89.50 89 ILE A O 1
ATOM 764 N N . GLY A 1 90 ? -11.463 -10.590 23.532 1.00 82.38 90 GLY A N 1
ATOM 765 C CA . GLY A 1 90 ? -11.611 -9.933 24.839 1.00 82.38 90 GLY A CA 1
ATOM 766 C C . GLY A 1 90 ? -12.874 -9.078 24.962 1.00 82.38 90 GLY A C 1
ATOM 767 O O . GLY A 1 90 ? -13.643 -8.993 24.010 1.00 82.38 90 GLY A O 1
ATOM 768 N N . GLU A 1 91 ? -13.044 -8.482 26.147 1.00 65.06 91 GLU A N 1
ATOM 769 C CA . GLU A 1 91 ? -13.927 -7.348 26.483 1.00 65.06 91 GLU A CA 1
ATOM 770 C C . GLU A 1 91 ? -13.092 -6.284 27.211 1.00 65.06 91 GLU A C 1
ATOM 772 O O . GLU A 1 91 ? -12.189 -6.689 27.988 1.00 65.06 91 GLU A O 1
#

Sequence (91 aa):
METKLSKLKISDNHKNCSYCNKPFTEKLWCKECDPYRIMEGWTSENSDIDKFIKDIMYDTMYYTKNKKSYVDEFLEWVPFDRFTDIKEIGE

Radius of gyration: 17.45 Å; chains: 1; bounding box: 44×35×50 Å